Protein AF-W9BRZ7-F1 (afdb_monomer)

Mean predicted aligned error: 9.82 Å

Radius of gyration: 19.28 Å; Cα contacts (8 Å, |Δi|>4): 72; chains: 1; bounding box: 54×40×47 Å

Nearest PDB structures (foldseek):
  5aqh-assembly1_B  TM=6.229E-01  e=8.553E-01  Homo sapiens
  3gm2-assembly1_A  TM=5.828E-01  e=2.023E+00  Homo sapiens
  3k1s-assembly1_A  TM=3.943E-01  e=4.072E+00  Bacillus anthracis

pLDDT: mean 74.78, std 13.75, range [36.19, 89.12]

Secondary structure (DSSP, 8-state):
----TT------TTHHHHHHHHHHHHHHHHHHHHHHHHHHHHHHH--TTHHHHHHHHHHHHHHHHHHHHHHHHS-----HHHHHHHHHHHHHHHHHHHHHHHHS-TTT--TT-HHHHHHHHHHHHHHHHHHHHHHHHHHHHHHHHHHH-

Sequence (149 aa):
MTLLHGQVPIVPKGEESVMSQHIVLTAVLKELDRLALELRSIVENQPEDWKKSYASYRRQLGLCITEMVNLANHDLGLNRRDARVLKATVEVCRAKLARHQELHPIETLVLDGPDFMASFDRVHDCFIEFKTVMQDLIERYEVDWKIAV

Structure (mmCIF, N/CA/C/O backbone):
data_AF-W9BRZ7-F1
#
_entry.id   AF-W9BRZ7-F1
#
loop_
_atom_site.group_PDB
_atom_site.id
_atom_site.type_symbol
_atom_site.label_atom_id
_atom_site.label_alt_id
_atom_site.label_comp_id
_atom_site.label_asym_id
_atom_site.label_entity_id
_atom_site.label_seq_id
_atom_site.pdbx_PDB_ins_code
_atom_site.Cartn_x
_atom_site.Cartn_y
_atom_site.Cartn_z
_atom_site.occupancy
_atom_site.B_iso_or_equiv
_atom_site.auth_seq_id
_atom_site.auth_comp_id
_atom_site.auth_asym_id
_atom_site.auth_atom_id
_atom_site.pdbx_PDB_model_num
ATOM 1 N N . MET A 1 1 ? 38.480 20.614 -23.918 1.00 36.28 1 MET A N 1
ATOM 2 C CA . MET A 1 1 ? 37.221 21.274 -24.326 1.00 36.28 1 MET A CA 1
ATOM 3 C C . MET A 1 1 ? 36.710 22.069 -23.143 1.00 36.28 1 MET A C 1
ATOM 5 O O . MET A 1 1 ? 36.618 21.529 -22.051 1.00 36.28 1 MET A O 1
ATOM 9 N N . THR A 1 2 ? 36.511 23.364 -23.351 1.00 36.53 2 THR A N 1
ATOM 10 C CA . THR A 1 2 ? 36.160 24.366 -22.341 1.00 36.53 2 THR A CA 1
ATOM 11 C C . THR A 1 2 ? 34.659 24.292 -22.048 1.00 36.53 2 THR A C 1
ATOM 13 O O . THR A 1 2 ? 33.864 24.329 -22.983 1.00 36.53 2 THR A O 1
ATOM 16 N N . LEU A 1 3 ? 34.268 24.166 -20.777 1.00 42.66 3 LEU A N 1
ATOM 17 C CA . LEU A 1 3 ? 32.864 24.163 -20.350 1.00 42.66 3 LEU A CA 1
ATOM 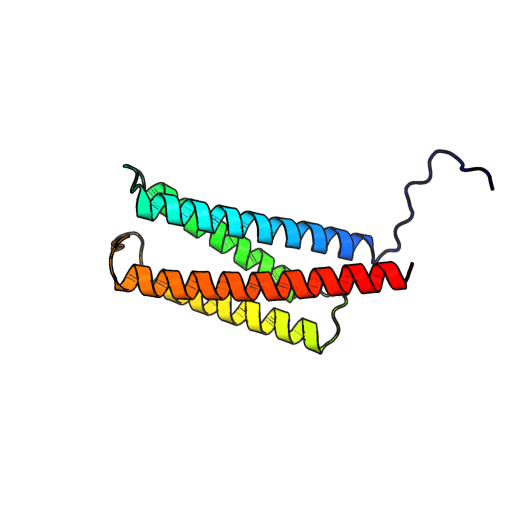18 C C . LEU A 1 3 ? 32.296 25.590 -20.442 1.00 42.66 3 LEU A C 1
ATOM 20 O O . LEU A 1 3 ? 32.756 26.489 -19.736 1.00 42.66 3 LEU A O 1
ATOM 24 N N . LEU A 1 4 ? 31.311 25.804 -21.318 1.00 42.88 4 LEU A N 1
ATOM 25 C CA . LEU A 1 4 ? 30.561 27.058 -21.413 1.00 42.88 4 LEU A CA 1
ATOM 26 C C . LEU A 1 4 ? 29.379 27.033 -20.436 1.00 42.88 4 LEU A C 1
ATOM 28 O O . LEU A 1 4 ? 28.555 26.122 -20.444 1.00 42.88 4 LEU A O 1
ATOM 32 N N . HIS A 1 5 ? 29.332 28.060 -19.587 1.00 46.59 5 HIS A N 1
ATOM 33 C CA . HIS A 1 5 ? 28.271 28.339 -18.625 1.00 46.59 5 HIS A CA 1
ATOM 34 C C . HIS A 1 5 ? 26.901 28.453 -19.315 1.00 46.59 5 HIS A C 1
ATOM 36 O O . HIS A 1 5 ? 26.759 29.203 -20.279 1.00 46.59 5 HIS A O 1
ATOM 42 N N . GLY A 1 6 ? 25.887 27.769 -18.774 1.00 45.22 6 GLY A N 1
ATOM 43 C CA . GLY A 1 6 ? 24.476 27.997 -19.117 1.00 45.22 6 GLY A CA 1
ATOM 44 C C . GLY A 1 6 ? 23.776 26.904 -19.928 1.00 45.22 6 GLY A C 1
ATOM 45 O O . GLY A 1 6 ? 22.607 27.074 -20.263 1.00 45.22 6 GLY A O 1
ATOM 46 N N . GLN A 1 7 ? 24.425 25.775 -20.220 1.00 36.19 7 GLN A N 1
ATOM 47 C CA . GLN A 1 7 ? 23.702 24.610 -20.732 1.00 36.19 7 GLN A CA 1
ATOM 48 C C . GLN A 1 7 ? 22.940 23.946 -19.581 1.00 36.19 7 GLN A C 1
ATOM 50 O O . GLN A 1 7 ? 23.525 23.239 -18.763 1.00 36.19 7 GLN A O 1
ATOM 55 N N . VAL A 1 8 ? 21.624 24.178 -19.522 1.00 43.59 8 VAL A N 1
ATOM 56 C CA . VAL A 1 8 ? 20.716 23.202 -18.906 1.00 43.59 8 VAL A CA 1
ATOM 57 C C . VAL A 1 8 ? 21.006 21.879 -19.619 1.00 43.59 8 VAL A C 1
ATOM 59 O O . VAL A 1 8 ? 21.013 21.886 -20.856 1.00 43.59 8 VAL A O 1
ATOM 62 N N . PRO A 1 9 ? 21.317 20.783 -18.903 1.00 43.28 9 PRO A N 1
ATOM 63 C CA . PRO A 1 9 ? 21.530 19.494 -19.542 1.00 43.28 9 PRO A CA 1
ATOM 64 C C . PRO A 1 9 ? 20.317 19.222 -20.428 1.00 43.28 9 PRO A C 1
ATOM 66 O O . PRO A 1 9 ? 19.189 19.223 -19.937 1.00 43.28 9 PRO A O 1
ATOM 69 N N . ILE A 1 10 ? 20.523 19.082 -2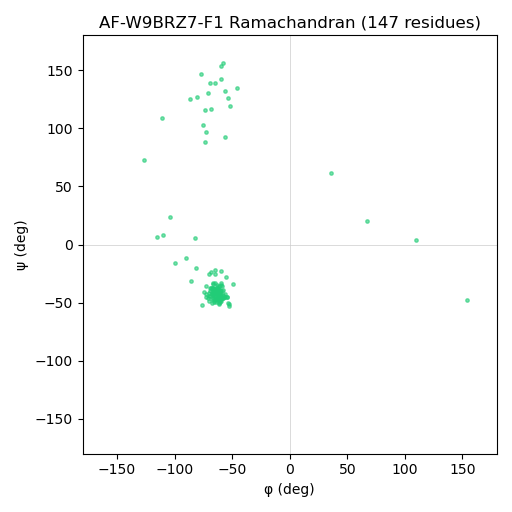1.739 1.00 44.31 10 ILE A N 1
ATOM 70 C CA . ILE A 1 10 ? 19.450 18.646 -22.629 1.00 44.31 10 ILE A CA 1
ATOM 71 C C . ILE A 1 10 ? 19.283 17.167 -22.328 1.00 44.31 10 ILE A C 1
ATOM 73 O O . ILE A 1 10 ? 19.955 16.328 -22.918 1.00 44.31 10 ILE A O 1
ATOM 77 N N . VAL A 1 11 ? 18.440 16.882 -21.344 1.00 45.00 11 VAL A N 1
ATOM 78 C CA . VAL A 1 11 ? 17.993 15.537 -21.026 1.00 45.00 11 VAL A CA 1
ATOM 79 C C . VAL A 1 11 ? 17.106 15.103 -22.204 1.00 45.00 11 VAL A C 1
ATOM 81 O O . VAL A 1 11 ? 16.112 15.775 -22.496 1.00 45.00 11 VAL A O 1
ATOM 84 N N . PRO A 1 12 ? 17.474 14.058 -22.966 1.00 43.34 12 PRO A N 1
ATOM 85 C CA . PRO A 1 12 ? 16.650 13.503 -24.030 1.00 43.34 12 PRO A CA 1
ATOM 86 C C . PRO A 1 12 ? 15.202 13.321 -23.567 1.00 43.34 12 PRO A C 1
ATOM 88 O O . PRO A 1 12 ? 14.952 12.812 -22.474 1.00 43.34 12 PRO A O 1
ATOM 91 N N . LYS A 1 13 ? 14.235 13.726 -24.405 1.00 41.22 13 LYS A N 1
ATOM 92 C CA . LYS A 1 13 ? 12.794 13.501 -24.190 1.00 41.22 13 LYS A CA 1
ATOM 93 C C . LYS A 1 13 ? 12.533 11.997 -24.017 1.00 41.22 13 LYS A C 1
ATOM 95 O O . LYS A 1 13 ? 12.373 11.279 -24.996 1.00 41.22 13 LYS A O 1
ATOM 100 N N . GLY A 1 14 ? 12.547 11.535 -22.774 1.00 48.47 14 GLY A N 1
ATOM 101 C CA . GLY A 1 14 ? 12.524 10.124 -22.389 1.00 48.47 14 GLY A CA 1
ATOM 102 C C . GLY A 1 14 ? 13.182 9.925 -21.024 1.00 48.47 14 GLY A C 1
ATOM 103 O O . GLY A 1 14 ? 12.571 9.364 -20.122 1.00 48.47 14 GLY A O 1
ATOM 104 N N . GLU A 1 15 ? 14.358 10.512 -20.817 1.00 50.41 15 GLU A N 1
ATOM 105 C CA . GLU A 1 15 ? 15.101 10.446 -19.552 1.00 50.41 15 GLU A CA 1
ATOM 106 C C . GLU A 1 15 ? 14.461 11.292 -18.435 1.00 50.41 15 GLU A C 1
ATOM 108 O O . GLU A 1 15 ? 14.404 10.857 -17.287 1.00 50.41 15 GLU A O 1
ATOM 113 N N . GLU A 1 16 ? 13.872 12.451 -18.762 1.00 52.22 16 GLU A N 1
ATOM 114 C CA . GLU A 1 16 ? 13.098 13.271 -17.806 1.00 52.22 16 GLU A CA 1
ATOM 115 C C . GLU A 1 16 ? 11.876 12.527 -17.245 1.00 52.22 16 GLU A C 1
ATOM 117 O O . GLU A 1 16 ? 11.532 12.671 -16.068 1.00 52.22 16 GLU A O 1
ATOM 122 N N . SER A 1 17 ? 11.229 11.706 -18.080 1.00 57.69 17 SER A N 1
ATOM 123 C CA . SER A 1 17 ? 10.079 10.891 -17.680 1.00 57.69 17 SER A CA 1
ATOM 124 C C . SER A 1 17 ? 10.504 9.766 -16.739 1.00 57.69 17 SER A C 1
ATOM 126 O O . SER A 1 17 ? 9.871 9.569 -15.703 1.00 57.69 17 SER A O 1
ATOM 128 N N . VAL A 1 18 ? 11.602 9.075 -17.055 1.00 59.97 18 VAL A N 1
ATOM 129 C CA . VAL A 1 18 ? 12.139 7.976 -16.236 1.00 59.97 18 VAL A CA 1
ATOM 130 C C . VAL A 1 18 ? 12.642 8.494 -14.885 1.00 59.97 18 VAL A C 1
ATOM 132 O O . VAL A 1 18 ? 12.338 7.913 -13.844 1.00 59.97 18 VAL A O 1
ATOM 135 N N . MET A 1 19 ? 13.326 9.642 -14.866 1.00 62.03 19 MET A N 1
ATOM 136 C CA . MET A 1 19 ? 13.804 10.262 -13.628 1.00 62.03 19 MET A CA 1
ATOM 137 C C . MET A 1 19 ? 12.640 10.735 -12.740 1.00 62.03 19 MET A C 1
ATOM 139 O O . MET A 1 19 ? 12.658 10.523 -11.527 1.00 62.03 19 MET A O 1
ATOM 143 N N . SER A 1 20 ? 11.582 11.297 -13.335 1.00 65.31 20 SER A N 1
ATOM 144 C CA . SER A 1 20 ? 10.366 11.685 -12.605 1.00 65.31 20 SER A CA 1
ATOM 145 C C . SER A 1 20 ? 9.644 10.472 -12.006 1.00 65.31 20 SER A C 1
ATOM 147 O O . SER A 1 20 ? 9.226 10.508 -10.850 1.00 65.31 20 SER A O 1
ATOM 149 N N . GLN A 1 21 ? 9.545 9.367 -12.747 1.00 66.88 21 GLN A N 1
ATOM 150 C CA . GLN A 1 21 ? 8.937 8.121 -12.270 1.00 66.88 21 GLN A CA 1
ATOM 151 C C . GLN A 1 21 ? 9.754 7.468 -11.151 1.00 66.88 21 GLN A C 1
ATOM 153 O O . GLN A 1 21 ? 9.174 6.990 -10.179 1.00 66.88 21 GLN A O 1
ATOM 158 N N . HIS A 1 22 ? 11.086 7.496 -11.236 1.00 68.94 22 HIS A N 1
ATOM 159 C CA . HIS A 1 22 ? 11.971 7.015 -10.174 1.00 68.94 22 HIS A CA 1
ATOM 160 C C . HIS A 1 22 ? 11.820 7.837 -8.878 1.00 68.94 22 HIS A C 1
ATOM 162 O O . HIS A 1 22 ? 11.795 7.275 -7.779 1.00 68.94 22 HIS A O 1
ATOM 168 N N . ILE A 1 23 ? 11.646 9.160 -8.987 1.00 72.88 23 ILE A N 1
ATOM 169 C CA . ILE A 1 23 ? 11.361 10.034 -7.837 1.00 72.88 23 ILE A CA 1
ATOM 170 C C . ILE A 1 23 ? 10.007 9.686 -7.212 1.00 72.88 23 ILE A C 1
ATOM 172 O O . ILE A 1 23 ? 9.929 9.517 -5.993 1.00 72.88 23 ILE A O 1
ATOM 176 N N . VAL A 1 24 ? 8.954 9.548 -8.026 1.00 73.44 24 VAL A N 1
ATOM 177 C CA . VAL A 1 24 ? 7.617 9.162 -7.542 1.00 73.44 24 VAL A CA 1
ATOM 178 C C . VAL A 1 24 ? 7.673 7.790 -6.879 1.00 73.44 24 VAL A C 1
ATOM 180 O O . VAL A 1 24 ? 7.142 7.616 -5.786 1.00 73.44 24 VAL A O 1
ATOM 183 N N . LEU A 1 25 ? 8.381 6.835 -7.479 1.00 71.19 25 LEU A N 1
ATOM 184 C CA . LEU A 1 25 ? 8.552 5.504 -6.920 1.00 71.19 25 LEU A CA 1
ATOM 185 C C . LEU A 1 25 ? 9.253 5.540 -5.558 1.00 71.19 25 LEU A C 1
ATOM 187 O O . LEU A 1 25 ? 8.766 4.962 -4.588 1.00 71.19 25 LEU A O 1
ATOM 191 N N . THR A 1 26 ? 10.358 6.274 -5.459 1.00 75.88 26 THR A N 1
ATOM 192 C CA . THR A 1 26 ? 11.083 6.462 -4.197 1.00 75.88 26 THR A CA 1
ATOM 193 C C . THR A 1 26 ? 10.202 7.126 -3.137 1.00 75.88 26 THR A C 1
ATOM 195 O O . THR A 1 26 ? 10.234 6.732 -1.971 1.00 75.88 26 THR A O 1
ATOM 198 N N . ALA A 1 27 ? 9.398 8.121 -3.520 1.00 80.69 27 ALA A N 1
ATOM 199 C CA . ALA A 1 27 ? 8.471 8.795 -2.617 1.00 80.69 27 ALA A CA 1
ATOM 200 C C . ALA A 1 27 ? 7.373 7.847 -2.113 1.00 80.69 27 ALA A C 1
ATOM 202 O O . ALA A 1 27 ? 7.112 7.810 -0.912 1.00 80.69 27 ALA A O 1
ATOM 203 N N . VAL A 1 28 ? 6.789 7.035 -3.000 1.00 78.44 28 VAL A N 1
ATOM 204 C CA . VAL A 1 28 ? 5.797 6.013 -2.641 1.00 78.44 28 VAL A CA 1
ATOM 205 C C . VAL A 1 28 ? 6.394 5.002 -1.663 1.00 78.44 28 VAL A C 1
ATOM 207 O O . VAL A 1 28 ? 5.773 4.718 -0.643 1.00 78.44 28 VAL A O 1
ATOM 210 N N . LEU A 1 29 ? 7.610 4.504 -1.911 1.00 78.12 29 LEU A N 1
ATOM 211 C CA . LEU A 1 29 ? 8.276 3.558 -1.009 1.00 78.12 29 LEU A CA 1
ATOM 212 C C . LEU A 1 29 ? 8.527 4.152 0.385 1.00 78.12 29 LEU A C 1
ATOM 214 O O . LEU A 1 29 ? 8.262 3.494 1.390 1.00 78.12 29 LEU A O 1
ATOM 218 N N . LYS A 1 30 ? 8.990 5.405 0.459 1.00 83.12 30 LYS A N 1
ATOM 219 C CA . LYS A 1 30 ? 9.198 6.098 1.741 1.00 83.12 30 LYS A CA 1
ATOM 220 C C . LYS A 1 30 ? 7.892 6.326 2.493 1.00 83.12 30 LYS A C 1
ATOM 222 O O . LYS A 1 30 ? 7.851 6.165 3.710 1.00 83.12 30 LYS A O 1
ATOM 227 N N . GLU A 1 31 ? 6.836 6.705 1.780 1.00 84.25 31 GLU A N 1
ATOM 228 C CA . GLU A 1 31 ? 5.534 6.943 2.394 1.00 84.25 31 GLU A CA 1
ATOM 229 C C . GLU A 1 31 ? 4.930 5.644 2.933 1.00 84.25 31 GLU A C 1
ATOM 231 O O . GLU A 1 31 ? 4.384 5.636 4.031 1.00 84.25 31 GLU A O 1
ATOM 236 N N . LEU A 1 32 ? 5.107 4.520 2.236 1.00 77.06 32 LEU A N 1
ATOM 237 C CA . LEU A 1 32 ? 4.704 3.214 2.758 1.00 77.06 32 LEU A CA 1
ATOM 238 C C . LEU A 1 32 ? 5.431 2.837 4.049 1.00 77.06 32 LEU A C 1
ATOM 240 O O . LEU A 1 32 ? 4.784 2.372 4.985 1.00 77.06 32 LEU A O 1
ATOM 244 N N . ASP A 1 33 ? 6.747 3.050 4.119 1.00 81.44 33 ASP A N 1
ATOM 245 C CA . ASP A 1 33 ? 7.516 2.785 5.340 1.00 81.44 33 ASP A CA 1
ATOM 246 C C . ASP A 1 33 ? 7.008 3.645 6.504 1.00 81.44 33 ASP A C 1
ATOM 248 O O . ASP A 1 33 ? 6.806 3.154 7.618 1.00 81.44 33 ASP A O 1
ATOM 252 N N . ARG A 1 34 ? 6.732 4.928 6.236 1.00 88.56 34 ARG A N 1
ATOM 253 C CA . ARG A 1 34 ? 6.146 5.841 7.221 1.00 88.56 34 ARG A CA 1
ATOM 254 C C . ARG A 1 34 ? 4.774 5.352 7.691 1.00 88.56 34 ARG A C 1
ATOM 256 O O . ARG A 1 34 ? 4.514 5.356 8.891 1.00 88.56 34 ARG A O 1
ATOM 263 N N . LEU A 1 35 ? 3.920 4.913 6.768 1.00 83.31 35 LEU A N 1
ATOM 264 C CA . LEU A 1 35 ? 2.583 4.398 7.065 1.00 83.31 35 LEU A CA 1
ATOM 265 C C . LEU A 1 35 ? 2.630 3.102 7.885 1.00 83.31 35 LEU A C 1
ATOM 267 O O . LEU A 1 35 ? 1.822 2.932 8.796 1.00 83.31 35 LEU A O 1
ATOM 271 N N . ALA A 1 36 ? 3.581 2.207 7.610 1.00 78.06 36 ALA A N 1
ATOM 272 C CA . ALA A 1 36 ? 3.780 0.993 8.400 1.00 78.06 36 ALA A CA 1
ATOM 273 C C . ALA A 1 36 ? 4.163 1.319 9.856 1.00 78.06 36 ALA A C 1
ATOM 275 O O . ALA A 1 36 ? 3.617 0.725 10.789 1.00 78.06 36 ALA A O 1
ATOM 276 N N . LEU A 1 37 ? 5.051 2.300 10.057 1.00 83.62 37 LEU A N 1
ATOM 277 C CA . LEU A 1 37 ? 5.435 2.784 11.388 1.00 83.62 37 LEU A CA 1
ATOM 278 C C . LEU A 1 37 ? 4.283 3.497 12.107 1.00 83.62 37 LEU A C 1
ATOM 280 O O . LEU A 1 37 ? 4.070 3.270 13.297 1.00 83.62 37 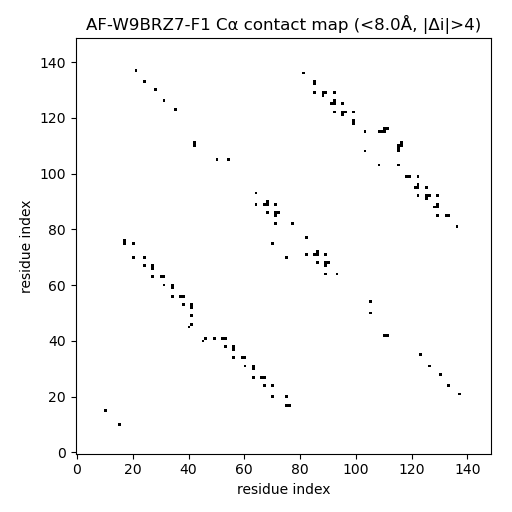LEU A O 1
ATOM 284 N N . GLU A 1 38 ? 3.528 4.338 11.397 1.00 85.44 38 GLU A N 1
ATOM 285 C CA . GLU A 1 38 ? 2.364 5.037 11.947 1.00 85.44 38 GLU A CA 1
ATOM 286 C C . GLU A 1 38 ? 1.311 4.046 12.440 1.00 85.44 38 GLU A C 1
ATOM 288 O O . GLU A 1 38 ? 0.840 4.164 13.569 1.00 85.44 38 GLU A O 1
ATOM 293 N N . LEU A 1 39 ? 0.983 3.029 11.639 1.00 81.06 39 LEU A N 1
ATOM 294 C CA . LEU A 1 39 ? -0.000 2.035 12.046 1.00 81.06 39 LEU A CA 1
ATOM 295 C C . LEU A 1 39 ? 0.476 1.203 13.238 1.00 81.06 39 LEU A C 1
ATOM 297 O O . LEU A 1 39 ? -0.299 0.998 14.169 1.00 81.06 39 LEU A O 1
ATOM 301 N N . ARG A 1 40 ? 1.745 0.775 13.260 1.00 82.75 40 ARG A N 1
ATOM 302 C CA . ARG A 1 40 ? 2.309 0.095 14.435 1.00 82.75 40 ARG A CA 1
ATOM 303 C C . ARG A 1 40 ? 2.174 0.964 15.686 1.00 82.75 40 ARG A C 1
ATOM 305 O O . ARG A 1 40 ? 1.695 0.483 16.704 1.00 82.75 40 ARG A O 1
ATOM 312 N N . SER A 1 41 ? 2.503 2.251 15.583 1.00 86.12 41 SER A N 1
ATOM 313 C CA . SER A 1 41 ? 2.344 3.201 16.686 1.00 86.12 41 SER A CA 1
ATOM 314 C C . SER A 1 41 ? 0.885 3.340 17.141 1.00 86.12 41 SER A C 1
ATOM 316 O O . SER A 1 41 ? 0.625 3.377 18.341 1.00 86.12 41 SER A O 1
ATOM 318 N N . ILE A 1 42 ? -0.076 3.372 16.210 1.00 86.06 42 ILE A N 1
ATOM 319 C CA . ILE A 1 42 ? -1.513 3.411 16.528 1.00 86.06 42 ILE A CA 1
ATOM 320 C C . ILE A 1 42 ? -1.940 2.152 17.296 1.00 86.06 42 ILE A C 1
ATOM 322 O O . ILE A 1 42 ? -2.664 2.268 18.282 1.00 86.06 42 ILE A O 1
ATOM 326 N N . VAL A 1 43 ? -1.498 0.970 16.857 1.00 83.38 43 VAL A N 1
ATOM 327 C CA . VAL A 1 43 ? -1.847 -0.320 17.478 1.00 83.38 43 VAL A CA 1
ATOM 328 C C . VAL A 1 43 ? -1.203 -0.471 18.858 1.00 83.38 43 VAL A C 1
ATOM 330 O O . VAL A 1 43 ? -1.875 -0.887 19.799 1.00 83.38 43 VAL A O 1
ATOM 333 N N . GLU A 1 44 ? 0.075 -0.113 18.996 1.00 85.19 44 GLU A N 1
ATOM 334 C CA . GLU A 1 44 ? 0.836 -0.275 20.242 1.00 85.19 44 GLU A CA 1
ATOM 335 C C . GLU A 1 44 ? 0.453 0.757 21.306 1.00 85.19 44 GLU A C 1
ATOM 337 O O . GLU A 1 44 ? 0.336 0.415 22.481 1.00 85.19 44 GLU A O 1
ATOM 342 N N . ASN A 1 45 ? 0.251 2.017 20.910 1.00 87.06 45 ASN A N 1
ATOM 343 C CA . ASN A 1 45 ? 0.054 3.115 21.858 1.00 87.06 45 ASN A CA 1
ATOM 344 C C . ASN A 1 45 ? -1.414 3.505 22.051 1.00 87.06 45 ASN A C 1
ATOM 346 O O . ASN A 1 45 ? -1.704 4.227 23.001 1.00 87.06 45 ASN A O 1
ATOM 350 N N . GLN A 1 46 ? -2.309 3.079 21.149 1.00 83.19 46 GLN A N 1
ATOM 351 C CA . GLN A 1 46 ? -3.752 3.363 21.161 1.00 83.19 46 GLN A CA 1
ATOM 352 C C . GLN A 1 46 ? -4.088 4.773 21.682 1.00 83.19 46 GLN A C 1
ATOM 354 O O . GLN A 1 46 ? -4.751 4.910 22.713 1.00 83.19 46 GLN A O 1
ATOM 359 N N . PRO A 1 47 ? -3.610 5.837 21.005 1.00 84.56 47 PRO A N 1
ATOM 360 C CA . PRO A 1 47 ? -3.853 7.200 21.458 1.00 84.56 47 PRO A CA 1
ATOM 361 C C . PRO A 1 47 ? -5.357 7.478 21.560 1.00 84.56 47 PRO A C 1
ATOM 363 O O . PRO A 1 47 ? -6.173 6.849 20.885 1.00 84.56 47 PRO A O 1
ATOM 366 N N . GLU A 1 48 ? -5.735 8.451 22.384 1.00 86.31 48 GLU A N 1
ATOM 367 C CA . GLU A 1 48 ? -7.142 8.774 22.665 1.00 86.31 48 GLU A CA 1
ATOM 368 C C . GLU A 1 48 ? -7.958 9.062 21.383 1.00 86.31 48 GLU A C 1
ATOM 370 O O . GLU A 1 48 ? -9.150 8.765 21.306 1.00 86.31 48 GLU A O 1
ATOM 375 N N . ASP A 1 49 ? -7.299 9.552 20.327 1.00 88.06 49 ASP A N 1
ATOM 376 C CA . ASP A 1 49 ? -7.863 9.835 19.008 1.00 88.06 49 ASP A CA 1
ATOM 377 C C . ASP A 1 49 ? -7.503 8.799 17.923 1.00 88.06 49 ASP A C 1
ATOM 379 O O . ASP A 1 49 ? -7.583 9.102 16.727 1.00 88.06 49 ASP A O 1
ATOM 383 N N . TRP A 1 50 ? -7.162 7.559 18.297 1.00 87.19 50 TRP A N 1
ATOM 384 C CA . TRP A 1 50 ? -6.677 6.521 17.375 1.00 87.19 50 TRP A CA 1
ATOM 385 C C . TRP A 1 50 ? -7.548 6.335 16.128 1.00 87.19 50 TRP A C 1
ATOM 387 O O . TRP A 1 50 ? -7.019 6.082 15.050 1.00 87.19 50 TRP A O 1
ATOM 397 N N . LYS A 1 51 ? -8.875 6.504 16.229 1.00 87.69 51 LYS A N 1
ATOM 398 C CA . LYS A 1 51 ? -9.795 6.394 15.081 1.00 87.69 51 LYS A CA 1
ATOM 399 C C . LYS A 1 51 ? -9.493 7.424 13.996 1.00 87.69 51 LYS A C 1
ATOM 401 O O . LYS A 1 51 ? -9.576 7.111 12.810 1.00 87.69 51 LYS A O 1
ATOM 406 N N . LYS A 1 52 ? -9.133 8.647 14.390 1.00 89.12 52 LYS A N 1
ATOM 407 C CA . LYS A 1 52 ? -8.777 9.731 13.471 1.00 89.12 52 LYS A CA 1
ATOM 408 C C . LYS A 1 52 ? -7.434 9.447 12.803 1.00 89.12 52 LYS A C 1
ATOM 410 O O . LYS A 1 52 ? -7.333 9.560 11.582 1.00 89.12 52 LYS A O 1
ATOM 415 N N . SER A 1 53 ? -6.443 9.027 13.584 1.00 88.06 53 SER A N 1
ATOM 416 C CA . SER A 1 53 ? -5.120 8.634 13.085 1.00 88.06 53 SER A CA 1
ATOM 417 C C . SER A 1 53 ? -5.227 7.450 12.120 1.00 88.06 53 SER A C 1
ATOM 419 O O . SER A 1 53 ? -4.720 7.500 11.004 1.00 88.06 53 SER A O 1
ATOM 421 N N . TYR A 1 54 ? -6.020 6.437 12.470 1.00 85.62 54 TYR A N 1
ATOM 422 C CA . TYR A 1 54 ? -6.268 5.275 11.620 1.00 85.62 54 TYR A CA 1
ATOM 423 C C . TYR A 1 54 ? -7.031 5.628 10.331 1.00 85.62 54 TYR A C 1
ATOM 425 O O . TYR A 1 54 ? -6.717 5.112 9.256 1.00 85.62 54 TYR A O 1
ATOM 433 N N . ALA A 1 55 ? -8.000 6.548 10.392 1.00 85.81 55 ALA A N 1
ATOM 434 C CA . ALA A 1 55 ? -8.677 7.060 9.199 1.00 85.81 55 ALA A CA 1
ATOM 435 C C . ALA A 1 55 ? -7.713 7.817 8.265 1.00 85.81 55 ALA A C 1
ATOM 437 O O . ALA A 1 55 ? -7.775 7.646 7.044 1.00 85.81 55 ALA A O 1
ATOM 438 N N . SER A 1 56 ? -6.807 8.623 8.830 1.00 89.00 56 SER A N 1
ATOM 439 C CA . SER A 1 56 ? -5.750 9.316 8.082 1.00 89.00 56 SER A CA 1
ATOM 440 C C . SER A 1 56 ? -4.816 8.321 7.393 1.00 89.00 56 SER A C 1
ATOM 442 O O . SER A 1 56 ? -4.639 8.392 6.174 1.00 89.00 56 SER A O 1
ATOM 444 N N . TYR A 1 57 ? -4.324 7.332 8.144 1.00 86.56 57 TYR A N 1
ATOM 445 C CA . TYR A 1 57 ? -3.533 6.220 7.625 1.00 86.56 57 TYR A CA 1
ATOM 446 C C . TYR A 1 57 ? -4.241 5.515 6.456 1.00 86.56 57 TYR A C 1
ATOM 448 O O . TYR A 1 57 ? -3.665 5.383 5.375 1.00 86.56 57 TYR A O 1
ATOM 456 N N . ARG A 1 58 ? -5.519 5.126 6.613 1.00 84.06 58 ARG A N 1
ATOM 457 C CA . ARG A 1 58 ? -6.288 4.452 5.545 1.00 84.06 58 ARG A CA 1
ATOM 458 C C . ARG A 1 58 ? -6.377 5.298 4.280 1.00 84.06 58 ARG A C 1
ATOM 460 O O . ARG A 1 58 ? -6.268 4.759 3.178 1.00 84.06 58 ARG A O 1
ATOM 467 N N . ARG A 1 59 ? -6.570 6.612 4.425 1.00 86.62 59 ARG A N 1
ATOM 468 C CA . ARG A 1 59 ? -6.623 7.542 3.293 1.00 86.62 59 ARG A CA 1
ATOM 469 C C . ARG A 1 59 ? -5.277 7.629 2.577 1.00 86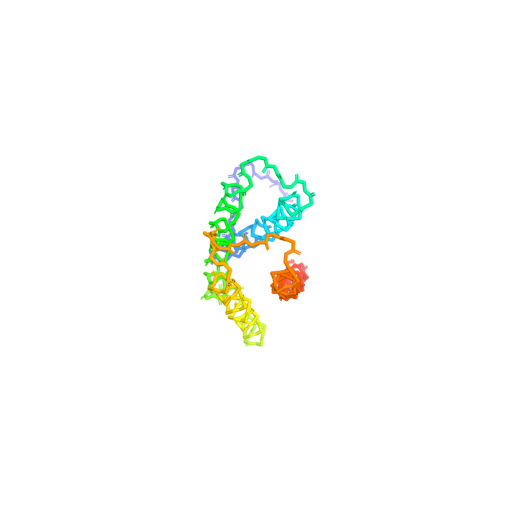.62 59 ARG A C 1
ATOM 471 O O . ARG A 1 59 ? -5.244 7.513 1.356 1.00 86.62 59 ARG A O 1
ATOM 478 N N . GLN A 1 60 ? -4.191 7.831 3.317 1.00 85.69 60 GLN A N 1
ATOM 479 C CA . GLN A 1 60 ? -2.846 7.941 2.747 1.00 85.69 60 GLN A CA 1
ATOM 480 C C . GLN A 1 60 ? -2.421 6.644 2.058 1.00 85.69 60 GLN A C 1
ATOM 482 O O . GLN A 1 60 ? -1.930 6.680 0.934 1.00 85.69 60 GLN 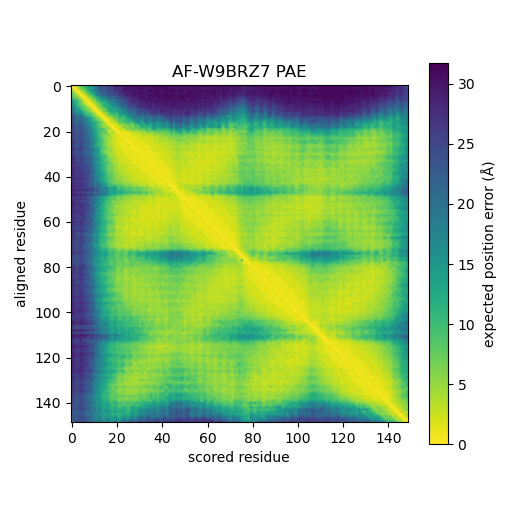A O 1
ATOM 487 N N . LEU A 1 61 ? -2.734 5.495 2.656 1.00 81.25 61 LEU A N 1
ATOM 488 C CA . LEU A 1 61 ? -2.482 4.197 2.044 1.00 81.25 61 LEU A CA 1
ATOM 489 C C . LEU A 1 61 ? -3.231 4.014 0.713 1.00 81.25 61 LEU A C 1
ATOM 491 O O . LEU A 1 61 ? -2.670 3.494 -0.252 1.00 81.25 61 LEU A O 1
ATOM 495 N N . GLY A 1 62 ? -4.481 4.485 0.635 1.00 79.75 62 GLY A N 1
ATOM 496 C CA . GLY A 1 62 ? -5.252 4.495 -0.611 1.00 79.75 62 GLY A CA 1
ATOM 497 C C . GLY A 1 62 ? -4.617 5.361 -1.707 1.00 79.75 62 GLY A C 1
ATOM 498 O O . GLY A 1 62 ? -4.617 4.970 -2.876 1.00 79.75 62 GLY A O 1
ATOM 499 N N . LEU A 1 63 ? -4.025 6.503 -1.338 1.00 84.12 63 LEU A N 1
ATOM 500 C CA . LEU A 1 63 ? -3.284 7.358 -2.271 1.00 84.12 63 LEU A CA 1
ATOM 501 C C . LEU A 1 63 ? -2.009 6.669 -2.764 1.00 84.12 63 LEU A C 1
ATOM 503 O O . LEU A 1 63 ? -1.798 6.603 -3.971 1.00 84.12 63 LEU A O 1
ATOM 507 N N . CYS A 1 64 ? -1.214 6.077 -1.865 1.00 81.19 64 CYS A N 1
ATOM 508 C CA . CYS A 1 64 ? -0.014 5.326 -2.243 1.00 81.19 64 CYS A CA 1
ATOM 509 C C . CYS A 1 64 ? -0.332 4.229 -3.259 1.00 81.19 64 CYS A C 1
ATOM 511 O O . CYS A 1 64 ? 0.359 4.104 -4.263 1.00 81.19 64 CYS A O 1
ATOM 513 N N . ILE A 1 65 ? -1.402 3.463 -3.042 1.00 76.56 65 ILE A N 1
ATOM 514 C CA . ILE A 1 65 ? -1.803 2.395 -3.966 1.00 76.56 65 ILE A CA 1
ATOM 515 C C . ILE A 1 65 ? -2.296 2.943 -5.299 1.00 76.56 65 ILE A C 1
ATOM 517 O O . ILE A 1 65 ? -2.019 2.348 -6.337 1.00 76.56 65 ILE A O 1
ATOM 521 N N . THR A 1 66 ? -3.008 4.069 -5.290 1.00 83.00 66 THR A N 1
ATOM 522 C CA . THR A 1 66 ? -3.418 4.735 -6.533 1.00 83.00 66 THR A CA 1
ATOM 523 C C . THR A 1 66 ? -2.189 5.110 -7.358 1.00 83.00 66 THR A C 1
ATOM 525 O O . THR A 1 66 ? -2.129 4.784 -8.542 1.00 83.00 66 THR A O 1
ATOM 528 N N . GLU A 1 67 ? -1.166 5.682 -6.722 1.00 79.94 67 GLU A N 1
ATOM 529 C CA . GLU A 1 67 ? 0.091 6.004 -7.398 1.00 79.94 67 GLU A CA 1
ATOM 530 C C . GLU A 1 67 ? 0.857 4.759 -7.852 1.00 79.94 67 GLU A C 1
ATOM 532 O O . GLU A 1 67 ? 1.381 4.740 -8.961 1.00 79.94 67 GLU A O 1
ATOM 537 N N . MET A 1 68 ? 0.861 3.670 -7.078 1.00 76.69 68 MET A N 1
ATOM 538 C CA . MET A 1 68 ? 1.451 2.400 -7.528 1.00 76.69 68 MET A CA 1
ATOM 539 C C . MET A 1 68 ? 0.763 1.842 -8.769 1.00 76.69 68 MET A C 1
ATOM 541 O O . MET A 1 68 ? 1.430 1.358 -9.680 1.00 76.69 68 MET A O 1
ATOM 545 N N . VAL A 1 69 ? -0.570 1.895 -8.815 1.00 78.00 69 VAL A N 1
ATOM 546 C CA . VAL A 1 69 ? -1.341 1.470 -9.987 1.00 78.00 69 VAL A CA 1
ATOM 547 C C . VAL A 1 69 ? -1.022 2.369 -11.178 1.00 78.00 69 VAL A C 1
ATOM 549 O O . VAL A 1 69 ? -0.848 1.861 -12.285 1.00 78.00 69 VAL A O 1
ATOM 552 N N . ASN A 1 70 ? -0.904 3.681 -10.970 1.00 80.62 70 ASN A N 1
ATOM 553 C CA . ASN A 1 70 ? -0.508 4.612 -12.025 1.00 80.62 70 ASN A CA 1
ATOM 554 C C . ASN A 1 70 ? 0.893 4.288 -12.555 1.00 80.62 70 ASN A C 1
ATOM 556 O O . ASN A 1 70 ? 1.063 4.181 -13.767 1.00 80.62 70 ASN A O 1
ATOM 560 N N . LEU A 1 71 ? 1.864 4.056 -11.666 1.00 74.38 71 LEU A N 1
ATOM 561 C CA . LEU A 1 71 ? 3.232 3.669 -12.018 1.00 74.38 71 LEU A CA 1
ATOM 562 C C . LEU A 1 71 ? 3.276 2.343 -12.786 1.00 74.38 71 LEU A C 1
ATOM 564 O O . LEU A 1 71 ? 3.939 2.261 -13.813 1.00 74.38 71 LEU A O 1
ATOM 568 N N . ALA A 1 72 ? 2.538 1.323 -12.341 1.00 74.38 72 ALA A N 1
ATOM 569 C CA . ALA A 1 72 ? 2.499 0.016 -13.000 1.00 74.38 72 ALA A CA 1
ATOM 570 C C . ALA A 1 72 ? 1.819 0.036 -14.378 1.00 74.38 72 ALA A C 1
ATOM 572 O O . ALA A 1 72 ? 2.068 -0.845 -15.201 1.00 74.38 72 ALA A O 1
ATOM 573 N N . ASN A 1 73 ? 0.941 1.010 -14.623 1.00 75.44 73 ASN A N 1
ATOM 574 C CA . ASN A 1 73 ? 0.318 1.220 -15.928 1.00 75.44 73 ASN A CA 1
ATOM 575 C C . ASN A 1 73 ? 1.118 2.172 -16.824 1.00 75.44 73 ASN A C 1
ATOM 577 O O . ASN A 1 73 ? 0.810 2.277 -18.012 1.00 75.44 73 ASN A O 1
ATOM 581 N N . HIS A 1 74 ? 2.110 2.872 -16.276 1.00 73.00 74 HIS A N 1
ATOM 582 C CA . HIS A 1 74 ? 2.967 3.748 -17.051 1.00 73.00 74 HIS A CA 1
ATOM 583 C C . HIS A 1 74 ? 4.000 2.931 -17.828 1.00 73.00 74 HIS A C 1
ATOM 585 O O . HIS A 1 74 ? 4.477 1.895 -17.361 1.00 73.00 74 HIS A O 1
ATOM 591 N N . ASP A 1 75 ? 4.373 3.412 -19.014 1.00 64.06 75 ASP A N 1
ATOM 592 C CA . ASP A 1 75 ? 5.527 2.863 -19.713 1.00 64.06 75 ASP A CA 1
ATOM 593 C C . ASP A 1 75 ? 6.797 3.330 -18.996 1.00 64.06 75 ASP A C 1
ATOM 595 O O . ASP A 1 75 ? 7.259 4.459 -19.160 1.00 64.06 75 ASP A O 1
ATOM 599 N N . LEU A 1 76 ? 7.303 2.461 -18.126 1.00 64.81 76 LEU A N 1
ATOM 600 C CA . LEU A 1 76 ? 8.555 2.652 -17.401 1.00 64.81 76 LEU A CA 1
ATOM 601 C C . LEU A 1 76 ? 9.772 2.254 -18.265 1.00 64.81 76 LEU A C 1
ATOM 603 O O . LEU A 1 76 ? 10.889 2.180 -17.763 1.00 64.81 76 LEU A O 1
ATOM 607 N N . GLY A 1 77 ? 9.580 1.913 -19.548 1.00 63.16 77 GLY A N 1
ATOM 608 C CA . GLY A 1 77 ? 10.625 1.304 -20.378 1.00 63.16 77 GLY A CA 1
ATOM 609 C C . GLY A 1 77 ? 10.995 -0.108 -19.910 1.00 63.16 77 GLY A C 1
ATOM 610 O O . GLY A 1 77 ? 12.090 -0.592 -20.189 1.00 63.16 77 GLY A O 1
ATOM 611 N N . LEU A 1 78 ? 10.103 -0.754 -19.147 1.00 67.94 78 LEU A N 1
ATOM 612 C CA . LEU A 1 78 ? 10.317 -2.082 -18.575 1.00 67.94 78 LEU A CA 1
ATOM 613 C C . LEU A 1 78 ? 10.313 -3.123 -19.683 1.00 67.94 78 LEU A C 1
ATOM 615 O O . LEU A 1 78 ? 9.439 -3.135 -20.556 1.00 67.94 78 LEU A O 1
ATOM 619 N N . ASN A 1 79 ? 11.222 -4.094 -19.590 1.00 75.62 79 ASN A N 1
ATOM 620 C CA . ASN A 1 79 ? 11.057 -5.294 -20.391 1.00 75.62 79 ASN A CA 1
ATOM 621 C C . ASN A 1 79 ? 9.715 -5.972 -20.036 1.00 75.62 79 ASN A C 1
ATOM 623 O O . ASN A 1 79 ? 9.180 -5.870 -18.927 1.00 75.62 79 ASN A O 1
ATOM 627 N N . ARG A 1 80 ? 9.159 -6.717 -20.993 1.00 79.06 80 ARG A N 1
ATOM 628 C CA . ARG A 1 80 ? 7.815 -7.306 -20.874 1.00 79.06 80 ARG A CA 1
ATOM 629 C C . ARG A 1 80 ? 7.657 -8.264 -19.686 1.00 79.06 80 ARG A C 1
ATOM 631 O O . ARG A 1 80 ? 6.531 -8.567 -19.288 1.00 79.06 80 ARG A O 1
ATOM 638 N N . ARG A 1 81 ? 8.745 -8.839 -19.167 1.00 83.06 81 ARG A N 1
ATOM 639 C CA . ARG A 1 81 ? 8.691 -9.715 -17.990 1.00 83.06 81 ARG A CA 1
ATOM 640 C C . ARG A 1 81 ? 8.514 -8.875 -16.733 1.00 83.06 81 ARG A C 1
ATOM 642 O O . ARG A 1 81 ? 7.564 -9.121 -15.999 1.00 83.06 81 ARG A O 1
ATOM 649 N N . ASP A 1 82 ? 9.361 -7.878 -16.540 1.00 77.44 82 ASP A N 1
ATOM 650 C CA . ASP A 1 82 ? 9.355 -7.045 -15.344 1.00 77.44 82 ASP A CA 1
ATOM 651 C C . ASP A 1 82 ? 8.092 -6.172 -15.250 1.00 77.44 82 ASP A C 1
ATOM 653 O O . ASP A 1 82 ? 7.488 -6.096 -14.183 1.00 77.44 82 ASP A O 1
ATOM 657 N N . ALA A 1 83 ? 7.584 -5.653 -16.375 1.00 77.25 83 ALA A N 1
ATOM 658 C CA . ALA A 1 83 ? 6.283 -4.969 -16.422 1.00 77.25 83 ALA A CA 1
ATOM 659 C C . ALA A 1 83 ? 5.121 -5.864 -15.952 1.00 77.25 83 ALA A C 1
ATOM 661 O O . ALA A 1 83 ? 4.215 -5.420 -15.247 1.00 77.25 83 ALA A O 1
ATOM 662 N N . ARG A 1 84 ? 5.145 -7.153 -16.325 1.00 83.69 84 ARG A N 1
ATOM 663 C CA . ARG A 1 84 ? 4.127 -8.122 -15.891 1.00 83.69 84 ARG A CA 1
ATOM 664 C C . ARG A 1 84 ? 4.247 -8.455 -14.411 1.00 83.69 84 ARG A C 1
ATOM 666 O O . ARG A 1 84 ? 3.217 -8.556 -13.755 1.00 83.69 84 ARG A O 1
ATOM 673 N N . VAL A 1 85 ? 5.470 -8.629 -13.908 1.00 84.06 85 VAL A N 1
ATOM 674 C CA . VAL A 1 85 ? 5.718 -8.881 -12.481 1.00 84.06 85 VAL A CA 1
ATOM 675 C C . VAL A 1 85 ? 5.214 -7.699 -11.660 1.00 84.06 85 VAL A C 1
ATOM 677 O O . VAL A 1 85 ? 4.380 -7.896 -10.787 1.00 84.06 85 VAL A O 1
ATOM 680 N N . LEU A 1 86 ? 5.614 -6.476 -12.019 1.00 79.56 86 LEU A N 1
ATOM 681 C CA . LEU A 1 86 ? 5.166 -5.253 -11.360 1.00 79.56 86 LEU A CA 1
ATOM 682 C C . LEU A 1 86 ? 3.638 -5.165 -11.288 1.00 79.56 86 LEU A C 1
ATOM 684 O O . LEU A 1 86 ? 3.062 -5.004 -10.212 1.00 79.56 86 LEU A O 1
ATOM 688 N N . LYS A 1 87 ? 2.970 -5.314 -12.436 1.00 84.06 87 LYS A N 1
ATOM 689 C CA . LYS A 1 87 ? 1.512 -5.227 -12.508 1.00 84.06 87 LYS A CA 1
ATOM 690 C C . LYS A 1 87 ? 0.824 -6.292 -11.652 1.00 84.06 87 LYS A C 1
ATOM 692 O O . LYS A 1 87 ? -0.110 -5.967 -10.923 1.00 84.06 87 LYS A O 1
ATOM 697 N N . ALA A 1 88 ? 1.302 -7.536 -11.702 1.00 86.56 88 ALA A N 1
ATOM 698 C CA . ALA A 1 88 ? 0.753 -8.622 -10.898 1.00 86.56 88 ALA A CA 1
ATOM 699 C C . ALA A 1 88 ? 0.908 -8.347 -9.394 1.00 86.56 88 ALA A C 1
ATOM 701 O O . ALA A 1 88 ? -0.055 -8.496 -8.642 1.00 86.56 88 ALA A O 1
ATOM 702 N N . THR A 1 89 ? 2.081 -7.887 -8.954 1.00 83.75 89 THR A N 1
ATOM 703 C CA . THR A 1 89 ? 2.329 -7.583 -7.540 1.00 83.75 89 THR A CA 1
ATOM 704 C C . THR A 1 89 ? 1.446 -6.433 -7.047 1.00 83.75 89 THR A C 1
ATOM 706 O O . THR A 1 89 ? 0.850 -6.533 -5.973 1.00 83.75 89 THR A O 1
ATOM 709 N N . VAL A 1 90 ? 1.266 -5.377 -7.854 1.00 83.88 90 VAL A N 1
ATOM 710 C CA . VAL A 1 90 ? 0.346 -4.272 -7.527 1.00 83.88 90 VAL A CA 1
ATOM 711 C C . VAL A 1 90 ? -1.097 -4.757 -7.394 1.00 83.88 90 VAL A C 1
ATOM 713 O O . VAL A 1 90 ? -1.784 -4.389 -6.440 1.00 83.88 90 VAL A O 1
ATOM 716 N N . GLU A 1 91 ? -1.573 -5.588 -8.322 1.00 86.94 91 GLU A N 1
ATOM 717 C CA . GLU A 1 91 ? -2.939 -6.120 -8.280 1.00 86.94 91 GLU A CA 1
ATOM 718 C C . GLU A 1 91 ? -3.179 -6.981 -7.031 1.00 86.94 91 GLU A C 1
ATOM 720 O O . GLU A 1 91 ? -4.210 -6.827 -6.367 1.00 86.94 91 GLU A O 1
ATOM 725 N N . VAL A 1 92 ? -2.211 -7.826 -6.658 1.00 86.88 92 VAL A N 1
ATOM 726 C CA . VAL A 1 92 ? -2.283 -8.651 -5.442 1.00 86.88 92 VAL A CA 1
ATOM 727 C C . VAL A 1 92 ? -2.341 -7.781 -4.188 1.00 86.88 92 VAL A C 1
ATOM 729 O O . VAL A 1 92 ? -3.209 -8.003 -3.337 1.00 86.88 92 VAL A O 1
ATOM 732 N N . CYS A 1 93 ? -1.478 -6.769 -4.065 1.00 82.56 93 CYS A N 1
ATOM 733 C CA . CYS A 1 93 ? -1.487 -5.913 -2.878 1.00 82.56 93 CYS A CA 1
ATOM 734 C C . CYS A 1 93 ? -2.730 -5.028 -2.803 1.00 82.56 93 CYS A C 1
ATOM 736 O O . CYS A 1 93 ? -3.318 -4.899 -1.726 1.00 82.56 93 CYS A O 1
ATOM 738 N N . ARG A 1 94 ? -3.222 -4.521 -3.941 1.00 84.19 94 ARG A N 1
ATOM 739 C CA . ARG A 1 94 ? -4.506 -3.813 -4.002 1.00 84.19 94 ARG A CA 1
ATOM 740 C C . ARG A 1 94 ? -5.655 -4.696 -3.509 1.00 84.19 94 ARG A C 1
ATOM 742 O O . ARG A 1 94 ? -6.475 -4.238 -2.717 1.00 84.19 94 ARG A O 1
ATOM 749 N N . ALA A 1 95 ? -5.717 -5.951 -3.955 1.00 86.62 95 ALA A N 1
ATOM 750 C CA . ALA A 1 95 ? -6.779 -6.880 -3.573 1.00 86.62 95 ALA A CA 1
ATOM 751 C C . ALA A 1 95 ? -6.729 -7.253 -2.083 1.00 86.62 95 ALA A C 1
ATOM 753 O O . ALA A 1 95 ? -7.764 -7.255 -1.413 1.00 86.62 95 ALA A O 1
ATOM 754 N N . LYS A 1 96 ? -5.534 -7.537 -1.546 1.00 85.38 96 LYS A N 1
ATOM 755 C CA . LYS A 1 96 ? -5.353 -7.842 -0.118 1.00 85.38 96 LYS A CA 1
ATOM 756 C C . LYS A 1 96 ? -5.746 -6.659 0.764 1.00 85.38 96 LYS A C 1
ATOM 758 O O . LYS A 1 96 ? -6.449 -6.865 1.753 1.00 85.38 96 LYS A O 1
ATOM 763 N N . LEU A 1 97 ? -5.365 -5.433 0.391 1.00 80.38 97 LEU A N 1
ATOM 764 C CA . LEU A 1 97 ? -5.763 -4.260 1.162 1.00 80.38 97 LEU A CA 1
ATOM 765 C C . LEU A 1 97 ? -7.271 -4.014 1.098 1.00 80.38 97 LEU A C 1
ATOM 767 O O . LEU A 1 97 ? -7.875 -3.770 2.138 1.00 80.38 97 LEU A O 1
ATOM 771 N N . ALA A 1 98 ? -7.877 -4.074 -0.092 1.00 83.44 98 ALA A N 1
ATOM 772 C CA . ALA A 1 98 ? -9.319 -3.879 -0.235 1.00 83.44 98 ALA A CA 1
ATOM 773 C C . ALA A 1 98 ? -10.088 -4.849 0.674 1.00 83.44 98 ALA A C 1
ATOM 775 O O . ALA A 1 98 ? -10.941 -4.431 1.452 1.00 83.44 98 ALA A O 1
ATOM 776 N N . ARG A 1 99 ? -9.680 -6.124 0.684 1.00 86.00 99 ARG A N 1
ATOM 777 C CA . ARG A 1 99 ? -10.246 -7.133 1.583 1.00 86.00 99 ARG A CA 1
ATOM 778 C C . ARG A 1 99 ? -10.038 -6.794 3.062 1.00 86.00 99 ARG A C 1
ATOM 780 O O . ARG A 1 99 ? -10.976 -6.918 3.838 1.00 86.00 99 ARG A O 1
ATOM 787 N N . HIS A 1 100 ? -8.841 -6.371 3.473 1.00 85.25 100 HIS A N 1
ATOM 788 C CA . HIS A 1 100 ? -8.597 -5.941 4.857 1.00 85.25 100 HIS A CA 1
ATOM 789 C C . HIS A 1 100 ? -9.521 -4.782 5.257 1.00 85.25 100 HIS A C 1
ATOM 791 O O . HIS A 1 100 ? -10.123 -4.797 6.325 1.00 85.25 100 HIS A O 1
ATOM 797 N N . GLN A 1 101 ? -9.684 -3.803 4.372 1.00 80.62 101 GLN A N 1
ATOM 798 C CA . GLN A 1 101 ? -10.523 -2.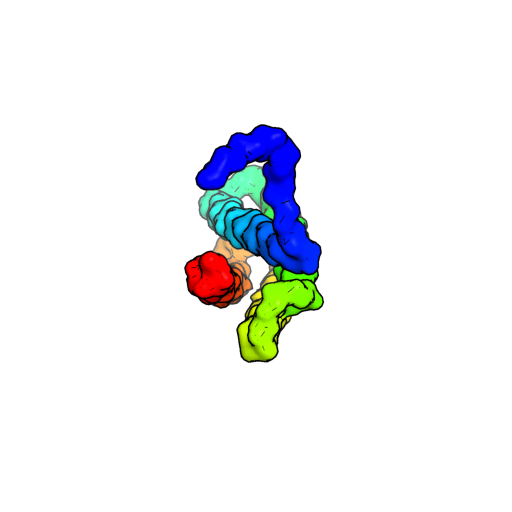630 4.590 1.00 80.62 101 GLN A CA 1
ATOM 799 C C . GLN A 1 101 ? -12.021 -2.944 4.678 1.00 80.62 101 GLN A C 1
ATOM 801 O O . GLN A 1 101 ? -12.728 -2.253 5.414 1.00 80.62 101 GLN A O 1
ATOM 806 N N . GLU A 1 102 ? -12.489 -3.948 3.935 1.00 86.06 102 GLU A N 1
ATOM 807 C CA . GLU A 1 102 ? -13.861 -4.467 3.989 1.00 86.06 102 GLU A CA 1
ATOM 808 C C . GLU A 1 102 ? -14.118 -5.277 5.265 1.00 86.06 102 GLU A C 1
ATOM 810 O O . GLU A 1 102 ? -15.159 -5.116 5.896 1.00 86.06 102 GLU A O 1
ATOM 815 N N . LEU A 1 103 ? -13.163 -6.126 5.662 1.00 85.50 103 LEU A N 1
ATOM 816 C CA . LEU A 1 103 ? -13.264 -6.956 6.869 1.00 85.50 103 LEU A CA 1
ATOM 817 C C . LEU A 1 103 ? -13.170 -6.141 8.162 1.00 85.50 103 LEU A C 1
ATOM 819 O O . LEU A 1 103 ? -13.682 -6.567 9.196 1.00 85.50 103 LEU A O 1
ATOM 823 N N . HIS A 1 104 ? -12.524 -4.977 8.106 1.00 83.75 104 HIS A N 1
ATOM 824 C CA . HIS A 1 104 ? -12.280 -4.130 9.267 1.00 83.75 104 HIS A CA 1
ATOM 825 C C . HIS A 1 104 ? -12.780 -2.689 9.034 1.00 83.75 104 HIS A C 1
ATOM 827 O O . HIS A 1 104 ? -11.979 -1.761 8.849 1.00 83.75 104 HIS A O 1
ATOM 833 N N . PRO A 1 105 ? -14.112 -2.468 9.035 1.00 83.94 105 PRO A N 1
ATOM 834 C CA . PRO A 1 105 ? -14.687 -1.125 9.065 1.00 83.94 105 PRO A CA 1
ATOM 835 C C . PRO A 1 105 ? -14.230 -0.378 10.323 1.00 83.94 105 PRO A C 1
ATOM 837 O O . PRO A 1 105 ? -14.133 -0.973 11.394 1.00 83.94 105 PRO A O 1
ATOM 840 N N . ILE A 1 106 ? -13.970 0.930 10.214 1.00 81.81 106 ILE A N 1
ATOM 841 C CA . ILE A 1 106 ? -13.468 1.749 11.338 1.00 81.81 106 ILE A CA 1
ATOM 842 C C . ILE A 1 106 ? -14.450 1.728 12.518 1.00 81.81 106 ILE A C 1
ATOM 844 O O . ILE A 1 106 ? -14.049 1.773 13.679 1.00 81.81 106 ILE A O 1
ATOM 848 N N . GLU A 1 107 ? -15.743 1.651 12.219 1.00 81.69 107 GLU A N 1
ATOM 849 C CA . GLU A 1 107 ? -16.842 1.680 13.177 1.00 81.69 107 GLU A CA 1
ATOM 850 C C . GLU A 1 107 ? -16.834 0.458 14.102 1.00 81.69 107 GLU A C 1
ATOM 852 O O . GLU A 1 107 ? -17.200 0.578 15.272 1.00 81.69 107 GLU A O 1
ATOM 857 N N . THR A 1 108 ? -16.397 -0.694 13.588 1.00 82.25 108 THR A N 1
ATOM 858 C CA . THR A 1 108 ? -16.424 -1.993 14.279 1.00 82.25 108 THR A CA 1
ATOM 859 C C . THR A 1 108 ? -15.027 -2.556 14.547 1.00 82.25 108 THR A C 1
ATOM 861 O O . THR A 1 108 ? -14.899 -3.701 14.977 1.00 82.25 108 THR A O 1
ATOM 864 N N . LEU A 1 109 ? -13.976 -1.787 14.256 1.00 82.19 109 LEU A N 1
ATOM 865 C CA . LEU A 1 109 ? -12.591 -2.226 14.371 1.00 82.19 109 LEU A CA 1
ATOM 866 C C . LEU A 1 109 ? -12.168 -2.373 15.839 1.00 82.19 109 LEU A C 1
ATOM 868 O O . LEU A 1 109 ? -12.307 -1.446 16.637 1.00 82.19 109 LEU A O 1
ATOM 872 N N . VAL A 1 110 ? -11.574 -3.527 16.144 1.00 83.25 110 VAL A N 1
ATOM 873 C CA . VAL A 1 110 ? -10.841 -3.814 17.380 1.00 83.25 110 VAL A CA 1
ATOM 874 C C . VAL A 1 110 ? -9.361 -3.942 17.007 1.00 83.25 110 VAL A C 1
ATOM 876 O O . VAL A 1 110 ? -8.988 -4.889 16.316 1.00 83.25 110 VAL A O 1
ATOM 879 N N . LEU A 1 111 ? -8.543 -2.955 17.393 1.00 78.06 111 LEU A N 1
ATOM 880 C CA . LEU A 1 111 ? -7.157 -2.785 16.918 1.00 78.06 111 LEU A CA 1
ATOM 881 C C . LEU A 1 111 ? -6.195 -3.908 17.326 1.00 78.06 111 LEU A C 1
ATOM 883 O O . LEU A 1 111 ? -5.197 -4.121 16.653 1.00 78.06 111 LEU A O 1
ATOM 887 N N . ASP A 1 112 ? -6.472 -4.611 18.413 1.00 77.69 112 ASP A N 1
ATOM 888 C CA . ASP A 1 112 ? -5.661 -5.708 18.948 1.00 77.69 112 ASP A CA 1
ATOM 889 C C . ASP A 1 112 ? -6.352 -7.072 18.789 1.00 77.69 112 ASP A C 1
ATOM 891 O O . ASP A 1 112 ? -5.882 -8.094 19.292 1.00 77.69 112 ASP A O 1
ATOM 895 N N . GLY A 1 113 ? -7.470 -7.109 18.058 1.00 84.25 113 GLY A N 1
ATOM 896 C CA . GLY A 1 113 ? -8.195 -8.340 17.787 1.00 84.25 113 GLY A CA 1
ATOM 897 C C . GLY A 1 113 ? -7.351 -9.302 16.938 1.00 84.25 113 GLY A C 1
ATOM 898 O O . GLY A 1 113 ? -6.726 -8.869 15.966 1.00 84.25 113 GLY A O 1
ATOM 899 N N . PRO A 1 114 ? -7.364 -10.618 17.226 1.00 85.19 114 PRO A N 1
ATOM 900 C CA . PRO A 1 114 ? -6.541 -11.595 16.508 1.00 85.19 114 PRO A CA 1
ATOM 901 C C . PRO A 1 114 ? -6.835 -11.621 15.001 1.00 85.19 114 PRO A C 1
ATOM 903 O O . PRO A 1 114 ? -5.918 -11.749 14.190 1.00 85.19 114 PRO A O 1
ATOM 906 N N . ASP A 1 115 ? -8.097 -11.422 14.613 1.00 85.94 115 ASP A N 1
ATOM 907 C CA . ASP A 1 115 ? -8.503 -11.361 13.207 1.00 85.94 115 ASP A CA 1
ATOM 908 C C . ASP A 1 115 ? -7.938 -10.130 12.493 1.00 85.94 115 ASP A C 1
ATOM 910 O O . ASP A 1 115 ? -7.482 -10.229 11.350 1.00 85.94 115 ASP A O 1
ATOM 914 N N . PHE A 1 116 ? -7.941 -8.976 13.168 1.00 85.94 116 PHE A N 1
ATOM 915 C CA . PHE A 1 116 ? -7.358 -7.749 12.636 1.00 85.94 116 PHE A CA 1
ATOM 916 C C . PHE A 1 116 ? -5.848 -7.889 12.488 1.00 85.94 116 PHE A C 1
ATOM 918 O O . PHE A 1 116 ? -5.338 -7.624 11.403 1.00 85.94 116 PHE A O 1
ATOM 925 N N . MET A 1 117 ? -5.153 -8.378 13.518 1.00 83.75 117 MET A N 1
ATOM 926 C CA . MET A 1 117 ? -3.701 -8.566 13.486 1.00 83.75 117 MET A CA 1
ATOM 927 C C . MET A 1 117 ? -3.280 -9.539 12.377 1.00 83.75 117 MET A C 1
ATOM 929 O O . MET A 1 117 ? -2.425 -9.210 11.563 1.00 83.75 117 MET A O 1
ATOM 933 N N . ALA A 1 118 ? -3.965 -10.677 12.224 1.00 85.88 118 ALA A N 1
ATOM 934 C CA . ALA A 1 118 ? -3.673 -11.623 11.143 1.00 85.88 118 ALA A CA 1
ATOM 935 C C . ALA A 1 118 ? -3.989 -11.062 9.741 1.00 85.88 118 ALA A C 1
ATOM 937 O O . ALA A 1 118 ? -3.360 -11.409 8.738 1.00 85.88 118 ALA A O 1
ATOM 938 N N . SER A 1 119 ? -5.028 -10.237 9.617 1.00 84.50 119 SER A N 1
ATOM 939 C CA . SER A 1 119 ? -5.350 -9.526 8.376 1.00 84.50 119 SER A CA 1
ATOM 940 C C . SER A 1 119 ? -4.307 -8.451 8.060 1.00 84.50 119 SER A C 1
ATOM 942 O O . SER A 1 119 ? -3.896 -8.308 6.909 1.00 84.50 119 SER A O 1
ATOM 944 N N . PHE A 1 120 ? -3.851 -7.742 9.087 1.00 79.88 120 PHE A N 1
ATOM 945 C CA . PHE A 1 120 ? -2.825 -6.717 9.015 1.00 79.88 120 PHE A CA 1
ATOM 946 C C . PHE A 1 120 ? -1.472 -7.296 8.594 1.00 79.88 120 PHE A C 1
ATOM 948 O O . PHE A 1 120 ? -0.908 -6.813 7.614 1.00 79.88 120 PHE A O 1
ATOM 955 N N . ASP A 1 121 ? -1.007 -8.372 9.230 1.00 81.81 121 ASP A N 1
ATOM 956 C CA . ASP A 1 121 ? 0.261 -9.028 8.885 1.00 81.81 121 ASP A CA 1
ATOM 957 C C . ASP A 1 121 ? 0.284 -9.445 7.408 1.00 81.81 121 ASP A C 1
ATOM 959 O O . ASP A 1 121 ? 1.230 -9.161 6.683 1.00 81.81 121 ASP A O 1
ATOM 963 N N . ARG A 1 122 ? -0.824 -9.998 6.892 1.00 82.50 122 ARG A N 1
ATOM 964 C CA . ARG A 1 122 ? -0.947 -10.377 5.470 1.00 82.50 122 ARG A CA 1
ATOM 965 C C . ARG A 1 122 ? -0.854 -9.198 4.504 1.00 82.50 122 ARG A C 1
ATOM 967 O O . ARG A 1 122 ? -0.390 -9.360 3.370 1.00 82.50 122 ARG A O 1
ATOM 974 N N . VAL A 1 123 ? -1.377 -8.047 4.910 1.00 77.44 123 VAL A N 1
ATOM 975 C CA . VAL A 1 123 ? -1.304 -6.805 4.139 1.00 77.44 123 VAL A CA 1
ATOM 976 C C . VAL A 1 123 ? 0.121 -6.254 4.186 1.00 77.44 123 VAL A C 1
ATOM 978 O O . VAL A 1 123 ? 0.676 -5.931 3.138 1.00 77.44 123 VAL A O 1
ATOM 981 N N . HIS A 1 124 ? 0.733 -6.234 5.369 1.00 76.25 124 HIS A N 1
ATOM 982 C CA . HIS A 1 124 ? 2.111 -5.811 5.589 1.00 76.25 124 HIS A CA 1
ATOM 983 C C . HIS A 1 124 ? 3.119 -6.668 4.808 1.00 76.25 124 HIS A C 1
ATOM 985 O O . HIS A 1 124 ? 3.960 -6.121 4.099 1.00 76.25 124 HIS A O 1
ATOM 991 N N . ASP A 1 125 ? 2.981 -7.993 4.833 1.00 80.50 125 ASP A N 1
ATOM 992 C CA . ASP A 1 125 ? 3.832 -8.911 4.068 1.00 80.50 125 ASP A CA 1
ATOM 993 C C . ASP A 1 125 ? 3.727 -8.665 2.559 1.00 80.50 125 ASP A C 1
ATOM 995 O O . ASP A 1 125 ? 4.739 -8.677 1.859 1.00 80.50 125 ASP A O 1
ATOM 999 N N . CYS A 1 126 ? 2.523 -8.371 2.044 1.00 78.44 126 CYS A N 1
ATOM 1000 C CA . CYS A 1 126 ? 2.376 -7.982 0.637 1.00 78.44 126 CYS A CA 1
ATOM 1001 C C . CYS A 1 126 ? 3.116 -6.683 0.335 1.00 78.44 126 CYS A C 1
ATOM 1003 O O . CYS A 1 126 ? 3.746 -6.556 -0.710 1.00 78.44 126 CYS A O 1
ATOM 1005 N N . PHE A 1 127 ? 3.047 -5.708 1.242 1.00 72.94 127 PHE A N 1
ATOM 1006 C CA . PHE A 1 127 ? 3.762 -4.453 1.060 1.00 72.94 127 PHE A CA 1
ATOM 1007 C C . PHE A 1 127 ? 5.275 -4.646 1.051 1.00 72.94 127 PHE A C 1
ATOM 1009 O O . PHE A 1 127 ? 5.940 -4.027 0.223 1.00 72.94 127 PHE A O 1
ATOM 1016 N N . ILE A 1 128 ? 5.810 -5.521 1.906 1.00 76.50 128 ILE A N 1
ATOM 1017 C CA . ILE A 1 128 ? 7.229 -5.893 1.872 1.00 76.50 128 ILE A CA 1
ATOM 1018 C C . ILE A 1 128 ? 7.574 -6.521 0.519 1.00 76.50 128 ILE A C 1
ATOM 1020 O O . ILE A 1 128 ? 8.514 -6.071 -0.128 1.00 76.50 128 ILE A O 1
ATOM 1024 N N . GLU A 1 129 ? 6.794 -7.501 0.059 1.00 80.75 129 GLU A N 1
ATOM 1025 C CA . GLU A 1 129 ? 7.013 -8.167 -1.232 1.00 80.75 129 GLU A CA 1
ATOM 1026 C C . GLU A 1 129 ? 7.000 -7.167 -2.397 1.00 80.75 129 GLU A C 1
ATOM 1028 O O . GLU A 1 129 ? 7.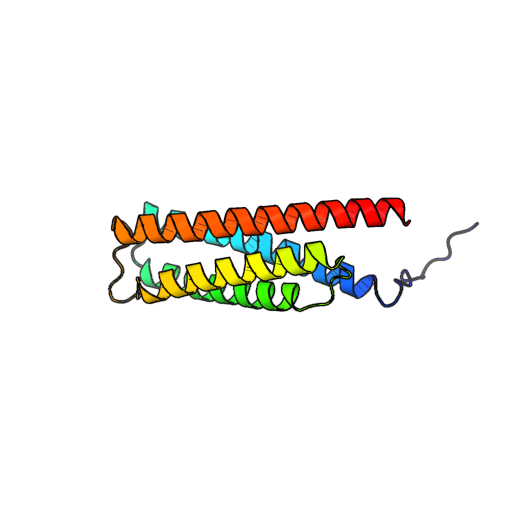899 -7.160 -3.239 1.00 80.75 129 GLU A O 1
ATOM 1033 N N . PHE A 1 130 ? 6.017 -6.265 -2.415 1.00 77.69 130 PHE A N 1
ATOM 1034 C CA . PHE A 1 130 ? 5.939 -5.194 -3.399 1.00 77.69 130 PHE A CA 1
ATOM 1035 C C . PHE A 1 130 ? 7.159 -4.278 -3.346 1.00 77.69 130 PHE A C 1
ATOM 1037 O O . PHE A 1 130 ? 7.774 -4.019 -4.379 1.00 77.69 130 PHE A O 1
ATOM 1044 N N . LYS A 1 131 ? 7.545 -3.821 -2.151 1.00 76.62 131 LYS A N 1
ATOM 1045 C CA . LYS A 1 131 ? 8.723 -2.976 -1.953 1.00 76.62 131 LYS A CA 1
ATOM 1046 C C . LYS A 1 131 ? 9.988 -3.646 -2.481 1.00 76.62 131 LYS A C 1
ATOM 1048 O O . LYS A 1 131 ? 10.739 -2.992 -3.198 1.00 76.62 131 LYS A O 1
ATOM 1053 N N . THR A 1 132 ? 10.194 -4.928 -2.188 1.00 82.31 132 THR A N 1
ATOM 1054 C CA . THR A 1 132 ? 11.339 -5.693 -2.692 1.00 82.31 132 THR A CA 1
ATOM 1055 C C . THR A 1 132 ? 11.341 -5.747 -4.216 1.00 82.31 132 THR A C 1
ATOM 1057 O O . THR A 1 132 ? 12.352 -5.425 -4.828 1.00 82.31 132 THR A O 1
ATOM 1060 N N . VAL A 1 133 ? 10.199 -6.048 -4.847 1.00 81.06 133 VAL A N 1
ATOM 1061 C CA . VAL A 1 133 ? 10.094 -6.022 -6.315 1.00 81.06 133 VAL A CA 1
ATOM 1062 C C . VAL A 1 133 ? 10.444 -4.638 -6.865 1.00 81.06 133 VAL A C 1
ATOM 1064 O O . VAL A 1 133 ? 11.194 -4.544 -7.831 1.00 81.06 133 VAL A O 1
ATOM 1067 N N . MET A 1 134 ? 9.952 -3.557 -6.254 1.00 74.25 134 MET A N 1
ATOM 1068 C CA . MET A 1 134 ? 10.269 -2.199 -6.707 1.00 74.25 134 MET A CA 1
ATOM 1069 C C . MET A 1 134 ? 11.749 -1.851 -6.560 1.00 74.25 134 MET A C 1
ATOM 1071 O O . MET A 1 134 ? 12.306 -1.217 -7.454 1.00 74.25 134 MET A O 1
ATOM 1075 N N . GLN A 1 135 ? 12.380 -2.253 -5.457 1.00 77.19 135 GLN A N 1
ATOM 1076 C CA . GLN A 1 135 ? 13.808 -2.043 -5.223 1.00 77.19 135 GLN A CA 1
ATOM 1077 C C . GLN A 1 135 ? 14.650 -2.807 -6.251 1.00 77.19 135 GLN A C 1
ATOM 1079 O O . GLN A 1 135 ? 15.500 -2.202 -6.896 1.00 77.19 135 GLN A O 1
ATOM 1084 N N . ASP A 1 136 ? 14.328 -4.076 -6.507 1.00 80.75 136 ASP A N 1
ATOM 1085 C CA . ASP A 1 136 ? 14.994 -4.887 -7.533 1.00 80.75 136 ASP A CA 1
ATOM 1086 C C . ASP A 1 136 ? 14.858 -4.284 -8.938 1.00 80.75 136 ASP A C 1
ATOM 1088 O O . ASP A 1 136 ? 15.741 -4.447 -9.783 1.00 80.75 136 ASP A O 1
ATOM 1092 N N . LEU A 1 137 ? 13.722 -3.645 -9.237 1.00 72.94 137 LEU A N 1
ATOM 1093 C CA . LEU A 1 137 ? 13.528 -2.948 -10.507 1.00 72.94 137 LEU A CA 1
ATOM 1094 C C . LEU A 1 137 ? 14.394 -1.691 -10.567 1.00 72.94 137 LEU A C 1
ATOM 1096 O O . LEU A 1 137 ? 15.111 -1.514 -11.547 1.00 72.94 137 LEU A O 1
ATOM 1100 N N . ILE A 1 138 ? 14.371 -0.859 -9.522 1.00 70.88 138 ILE A N 1
ATOM 1101 C CA . ILE A 1 138 ? 15.212 0.341 -9.423 1.00 70.88 138 ILE A CA 1
ATOM 1102 C C . ILE A 1 138 ? 16.688 -0.008 -9.623 1.00 70.88 138 ILE A C 1
ATOM 1104 O O . ILE A 1 138 ? 17.349 0.620 -10.445 1.00 70.88 138 ILE A O 1
ATOM 1108 N N . GLU A 1 139 ? 17.197 -1.009 -8.906 1.00 74.31 139 GLU A N 1
ATOM 1109 C CA . GLU A 1 139 ? 18.607 -1.394 -8.978 1.00 74.31 139 GLU A CA 1
ATOM 1110 C C . GLU A 1 139 ? 18.994 -1.849 -10.386 1.00 74.31 139 GLU A C 1
ATOM 1112 O O . GLU A 1 139 ? 20.019 -1.416 -10.914 1.00 74.31 139 GLU A O 1
ATOM 1117 N N . ARG A 1 140 ? 18.151 -2.662 -11.036 1.00 70.75 140 ARG A N 1
ATOM 1118 C CA . ARG A 1 140 ? 18.377 -3.085 -12.425 1.00 70.75 140 ARG A CA 1
ATOM 1119 C C . ARG A 1 140 ? 18.406 -1.900 -13.387 1.00 70.75 140 ARG A C 1
ATOM 1121 O O . ARG A 1 140 ? 19.301 -1.835 -14.220 1.00 70.75 140 ARG A O 1
ATOM 1128 N N . TYR A 1 141 ? 17.509 -0.930 -13.222 1.00 65.19 141 TYR A N 1
ATOM 1129 C CA . TYR A 1 141 ? 17.523 0.290 -14.029 1.00 65.19 141 TYR A CA 1
ATOM 1130 C C . TYR A 1 141 ? 18.747 1.160 -13.802 1.00 65.19 141 TYR A C 1
ATOM 1132 O O . TYR A 1 141 ? 19.319 1.659 -14.766 1.00 65.19 141 TYR A O 1
ATOM 1140 N N . GLU A 1 142 ? 19.150 1.370 -12.551 1.00 65.69 142 GLU A N 1
ATOM 1141 C CA . GLU A 1 142 ? 20.340 2.162 -12.257 1.00 65.69 142 GLU A CA 1
ATOM 1142 C C . GLU A 1 142 ? 21.602 1.512 -12.826 1.00 65.69 142 GLU A C 1
ATOM 1144 O O . GLU A 1 142 ? 22.499 2.219 -13.287 1.00 65.69 142 GLU A O 1
ATOM 1149 N N . VAL A 1 143 ? 21.682 0.180 -12.796 1.00 61.50 143 VAL A N 1
ATOM 1150 C CA . VAL A 1 143 ? 22.782 -0.580 -13.398 1.00 61.50 143 VAL A CA 1
ATOM 1151 C C . VAL A 1 143 ? 22.750 -0.468 -14.921 1.00 61.50 143 VAL A C 1
ATOM 1153 O O . VAL A 1 143 ? 23.762 -0.089 -15.506 1.00 61.50 143 VAL A O 1
ATOM 1156 N N . ASP A 1 144 ? 21.606 -0.723 -15.560 1.00 58.59 144 ASP A N 1
ATOM 1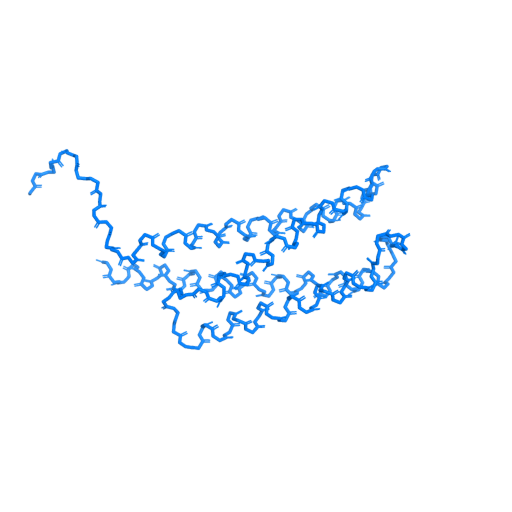157 C CA . ASP A 1 144 ? 21.463 -0.644 -17.020 1.00 58.59 144 ASP A CA 1
ATOM 1158 C C . ASP A 1 144 ? 21.750 0.775 -17.539 1.00 58.59 144 ASP A C 1
ATOM 1160 O O . ASP A 1 144 ? 22.448 0.949 -18.538 1.00 58.59 144 ASP A O 1
ATOM 1164 N N . TRP A 1 145 ? 21.295 1.801 -16.815 1.00 53.69 145 TRP A N 1
ATOM 1165 C CA . TRP A 1 145 ? 21.592 3.206 -17.093 1.00 53.69 145 TRP A CA 1
ATOM 1166 C C . TRP A 1 145 ? 23.092 3.517 -16.991 1.00 53.69 145 TRP A C 1
ATOM 1168 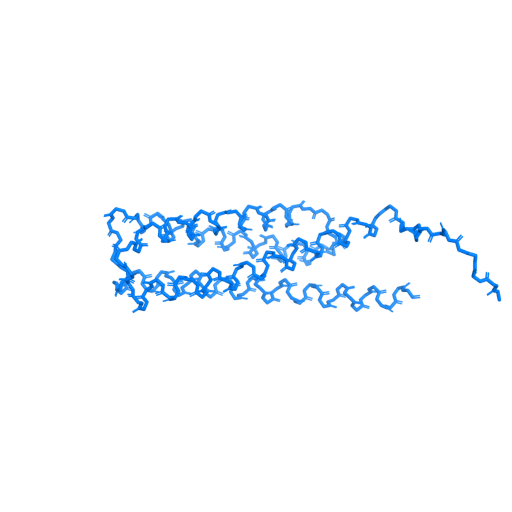O O . TRP A 1 145 ? 23.657 4.114 -17.901 1.00 53.69 145 TRP A O 1
ATOM 1178 N N . LYS A 1 146 ? 23.767 3.073 -15.920 1.00 55.34 146 LYS A N 1
ATOM 1179 C CA . LYS A 1 146 ? 25.221 3.268 -15.735 1.00 55.34 146 LYS A CA 1
ATOM 1180 C C . LYS A 1 146 ? 26.074 2.539 -16.776 1.00 55.34 146 LYS A C 1
ATOM 1182 O O . LYS A 1 146 ? 27.234 2.894 -16.934 1.00 55.34 146 LYS A O 1
ATOM 1187 N N . ILE A 1 147 ? 25.540 1.500 -17.417 1.00 54.62 147 ILE A N 1
ATOM 1188 C CA . ILE A 1 147 ? 26.213 0.768 -18.500 1.00 54.62 147 ILE A CA 1
ATOM 1189 C C . ILE A 1 147 ? 25.968 1.445 -19.859 1.00 54.62 147 ILE A C 1
ATOM 1191 O O . ILE A 1 147 ? 26.815 1.353 -20.747 1.00 54.62 147 ILE A O 1
ATOM 1195 N N . ALA A 1 148 ? 24.812 2.089 -20.040 1.00 47.09 148 ALA A N 1
ATOM 1196 C CA . ALA A 1 148 ? 24.423 2.746 -21.287 1.00 47.09 148 ALA A CA 1
ATOM 1197 C C . ALA A 1 148 ? 25.018 4.159 -21.474 1.00 47.09 148 ALA A C 1
ATOM 1199 O O . ALA A 1 148 ? 25.065 4.636 -22.610 1.00 47.09 148 ALA A O 1
ATOM 1200 N N . VAL A 1 149 ? 25.452 4.808 -20.385 1.00 44.16 149 VAL A N 1
ATOM 1201 C CA . VAL A 1 149 ? 26.153 6.111 -20.348 1.00 44.16 149 VAL A CA 1
ATOM 1202 C C . VAL A 1 149 ? 27.665 5.911 -20.325 1.00 44.16 149 VAL A C 1
ATOM 1204 O O . VAL A 1 149 ? 28.362 6.656 -21.052 1.00 44.16 149 VAL A O 1
#

Solvent-accessible surface area (backbone atoms only — not comparable to full-atom values): 8543 Å² total; per-residue (Å²): 136,84,88,71,89,83,73,72,79,84,65,56,98,58,54,61,57,53,53,51,50,51,50,52,48,52,49,44,55,53,49,49,54,49,49,55,52,51,50,49,48,41,58,76,64,55,49,97,58,36,70,58,55,51,51,50,48,54,52,51,52,52,50,46,50,51,51,50,52,50,54,49,71,44,90,76,82,56,56,78,64,59,43,49,51,50,38,51,46,50,53,52,41,53,50,47,43,53,50,42,52,67,77,46,42,82,93,77,55,54,77,83,36,69,70,47,47,58,45,45,51,58,38,50,52,39,50,52,54,43,49,50,54,51,51,58,49,50,53,51,49,55,51,53,50,67,70,75,107

Foldseek 3Di:
DDDDPDDPPPDPPLNVVLVVLVVLLVVLLVLVVVLVVQLVCCLPVVPPPSLVSVVVSLVSVVVSLVSLCVSLPDPSVDDPVLSVVSNVLSVVLVVLSVVLCVVAPSVPHDSPDPVNVVSVVVSVVSSVVNSVSSVVVVVVVVVVVVVVD